Protein AF-A0AB38VN63-F1 (afdb_monomer_lite)

Foldseek 3Di:
DDDFDWDDDPPDIHTDDDCVVVDDPPFDWDWDADPVRDIDTDGPPDPPPPVVVPPDPDDDDDDPPDPPDPVNVVVVVVVVVVVVVVVVVD

Sequence (90 aa):
MELVKTIQIGDDIYLPIPDQFGIQEGQKFNLYQSNDGTLVLSPSDSKLSADYQSLSSDEQETTVVEQATLDEVANSVLSRHLDAFKELAE

Radius of gyration: 21.59 Å; chains: 1; bounding box: 52×30×50 Å

Structure (mmCIF, N/CA/C/O backbone):
data_AF-A0AB38VN63-F1
#
_entry.id   AF-A0AB38VN63-F1
#
loop_
_atom_site.group_PDB
_atom_site.id
_atom_site.type_symbol
_atom_site.label_atom_id
_atom_site.label_alt_id
_atom_site.label_comp_id
_atom_site.label_asym_id
_atom_site.label_entity_id
_atom_site.label_seq_id
_atom_site.pdbx_PDB_ins_code
_atom_site.Cartn_x
_atom_site.Cartn_y
_atom_site.Cartn_z
_atom_site.occupancy
_atom_site.B_iso_or_equiv
_atom_site.auth_seq_id
_atom_site.auth_comp_id
_atom_site.auth_asym_id
_atom_site.auth_atom_id
_atom_site.pdbx_PDB_model_num
ATOM 1 N N . MET A 1 1 ? -2.155 -15.247 2.891 1.00 76.81 1 MET A N 1
ATOM 2 C CA . MET A 1 1 ? -1.613 -14.241 1.956 1.00 76.81 1 MET A CA 1
ATOM 3 C C . MET A 1 1 ? -2.607 -14.121 0.824 1.00 76.81 1 MET A C 1
ATOM 5 O O . MET A 1 1 ? -2.970 -15.148 0.263 1.00 76.81 1 MET A O 1
ATOM 9 N N . GLU A 1 2 ? -3.098 -12.918 0.557 1.00 85.44 2 GLU A N 1
ATOM 10 C CA . GLU A 1 2 ? -4.074 -12.659 -0.501 1.00 85.44 2 GLU A CA 1
ATOM 11 C C . GLU A 1 2 ? -3.480 -11.645 -1.472 1.00 85.44 2 GLU A C 1
ATOM 13 O O . GLU A 1 2 ? -2.852 -10.676 -1.048 1.00 85.44 2 GLU A O 1
ATOM 18 N N . LEU A 1 3 ? -3.632 -11.903 -2.770 1.00 88.44 3 LEU A N 1
ATOM 19 C CA . LEU A 1 3 ? -3.183 -10.987 -3.807 1.00 88.44 3 LEU A CA 1
ATOM 20 C C . LEU A 1 3 ? -4.345 -10.075 -4.184 1.00 88.44 3 LEU A C 1
ATOM 22 O O . LEU A 1 3 ? -5.323 -10.525 -4.779 1.00 88.44 3 LEU A O 1
ATOM 26 N N . VAL A 1 4 ? -4.199 -8.791 -3.881 1.00 89.25 4 VAL A N 1
ATOM 27 C CA . VAL A 1 4 ? -5.161 -7.761 -4.268 1.00 89.25 4 VAL A CA 1
ATOM 28 C C . VAL A 1 4 ? -4.575 -6.885 -5.366 1.00 89.25 4 VAL A C 1
ATOM 30 O O . VAL A 1 4 ? -3.377 -6.604 -5.390 1.00 89.25 4 VAL A O 1
ATOM 33 N N . LYS A 1 5 ? -5.422 -6.466 -6.308 1.00 93.25 5 LYS A N 1
ATOM 34 C CA . LYS A 1 5 ? -5.036 -5.492 -7.331 1.00 93.25 5 LYS A CA 1
ATOM 35 C C . LYS A 1 5 ? -5.265 -4.091 -6.792 1.00 93.25 5 LYS A C 1
ATOM 37 O O . LYS A 1 5 ? -6.316 -3.820 -6.219 1.00 93.25 5 LYS A O 1
ATOM 42 N N . THR A 1 6 ? -4.300 -3.212 -7.010 1.00 93.12 6 THR A N 1
ATOM 43 C CA . THR A 1 6 ? -4.462 -1.793 -6.704 1.00 93.12 6 THR A CA 1
ATOM 44 C C . THR A 1 6 ? -5.386 -1.135 -7.725 1.00 93.12 6 THR A C 1
ATOM 46 O O . THR A 1 6 ? -5.535 -1.610 -8.855 1.00 93.12 6 THR A O 1
ATOM 49 N N . ILE A 1 7 ? -6.028 -0.046 -7.315 1.00 95.06 7 ILE A N 1
ATOM 50 C CA . ILE A 1 7 ? -6.906 0.751 -8.171 1.00 95.06 7 ILE A CA 1
ATOM 51 C C . ILE A 1 7 ? -6.318 2.155 -8.235 1.00 95.06 7 ILE A C 1
ATOM 53 O O . ILE A 1 7 ? -6.058 2.751 -7.197 1.00 95.06 7 ILE A O 1
ATOM 57 N N . GLN A 1 8 ? -6.113 2.687 -9.436 1.00 95.31 8 GLN A N 1
ATOM 58 C CA . GLN A 1 8 ? -5.703 4.077 -9.620 1.00 95.31 8 GLN A CA 1
ATOM 59 C C . GLN A 1 8 ? -6.929 4.926 -9.953 1.00 95.31 8 GLN A C 1
ATOM 61 O O . GLN A 1 8 ? -7.694 4.580 -10.857 1.00 95.31 8 GLN A O 1
ATOM 66 N N . ILE A 1 9 ? -7.120 6.025 -9.228 1.00 95.19 9 ILE A N 1
ATOM 67 C CA . ILE A 1 9 ? -8.200 6.983 -9.474 1.00 95.19 9 ILE A CA 1
ATOM 68 C C . ILE A 1 9 ? -7.570 8.374 -9.496 1.00 95.19 9 ILE A C 1
ATOM 70 O O . ILE A 1 9 ? -7.167 8.898 -8.464 1.00 95.19 9 ILE A O 1
ATOM 74 N N . GLY A 1 10 ? -7.462 8.960 -10.691 1.00 95.44 10 GLY A N 1
ATOM 75 C CA . GLY A 1 10 ? -6.672 10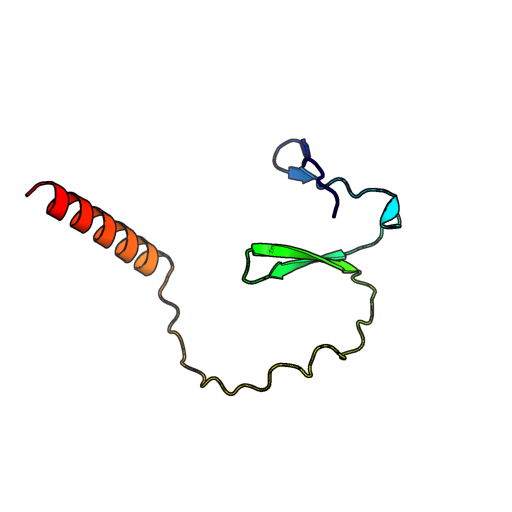.176 -10.883 1.00 95.44 10 GLY A CA 1
ATOM 76 C C . GLY A 1 10 ? -5.195 9.922 -10.573 1.00 95.44 10 GLY A C 1
ATOM 77 O O . GLY A 1 10 ? -4.611 8.966 -11.088 1.00 95.44 10 GLY A O 1
ATOM 78 N N . ASP A 1 11 ? -4.626 10.758 -9.710 1.00 96.19 11 ASP A N 1
ATOM 79 C CA . ASP A 1 11 ? -3.227 10.661 -9.277 1.00 96.19 11 ASP A CA 1
ATOM 80 C C . ASP A 1 11 ? -3.047 9.781 -8.024 1.00 96.19 11 ASP A C 1
ATOM 82 O O . ASP A 1 11 ? -1.918 9.508 -7.617 1.00 96.19 11 ASP A O 1
ATOM 86 N N . ASP A 1 12 ? -4.147 9.289 -7.442 1.00 94.94 12 ASP A N 1
ATOM 87 C CA . ASP A 1 12 ? -4.144 8.507 -6.207 1.00 94.94 12 ASP A CA 1
ATOM 88 C C . ASP A 1 12 ? -4.227 6.994 -6.468 1.00 94.94 12 ASP A C 1
ATOM 90 O O . ASP A 1 12 ? -4.885 6.521 -7.404 1.00 94.94 12 ASP A O 1
ATOM 94 N N . ILE A 1 13 ? -3.585 6.213 -5.591 1.00 93.94 13 ILE A N 1
ATOM 95 C CA . ILE A 1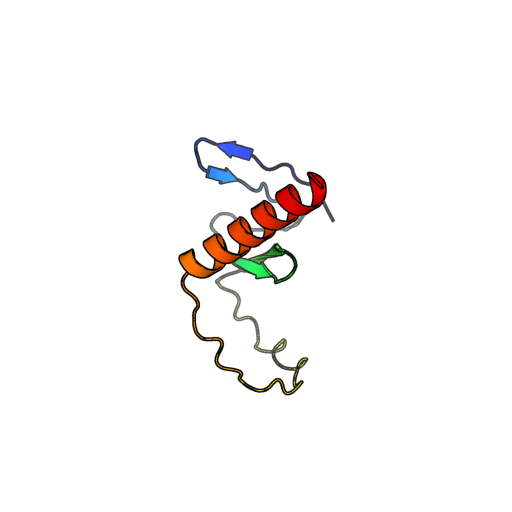 13 ? -3.615 4.745 -5.598 1.00 93.94 13 ILE A CA 1
ATOM 96 C C . ILE A 1 13 ? -4.364 4.244 -4.364 1.00 93.94 13 ILE A C 1
ATOM 98 O O . ILE A 1 13 ? -4.019 4.559 -3.228 1.00 93.94 13 ILE A O 1
ATOM 102 N N . TYR A 1 14 ? -5.350 3.388 -4.601 1.00 91.88 14 TYR A N 1
ATOM 103 C CA . TYR A 1 14 ? -6.183 2.758 -3.590 1.00 91.88 14 TYR A CA 1
ATOM 104 C C . TYR A 1 14 ? -5.827 1.277 -3.464 1.00 91.88 14 TYR A C 1
ATOM 106 O O . TYR A 1 14 ? -5.725 0.543 -4.453 1.00 91.88 14 TYR A O 1
ATOM 114 N N . LEU A 1 15 ? -5.658 0.839 -2.218 1.00 90.94 15 LEU A N 1
ATOM 115 C CA . LEU A 1 15 ? -5.402 -0.545 -1.837 1.00 90.94 15 LEU A CA 1
ATOM 116 C C . LEU A 1 15 ? -6.707 -1.134 -1.288 1.00 90.94 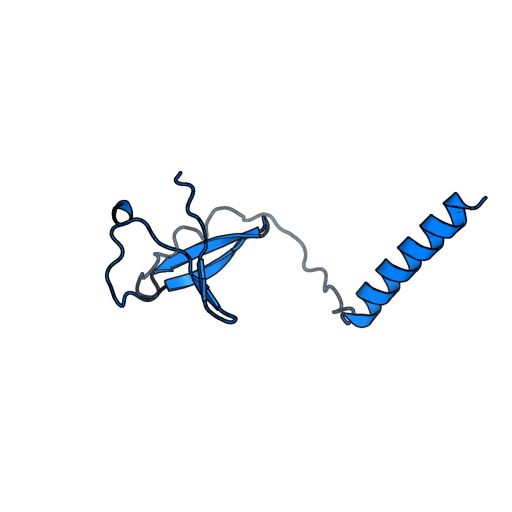15 LEU A C 1
ATOM 118 O O . LEU A 1 15 ? -7.058 -0.831 -0.146 1.00 90.94 15 LEU A O 1
ATOM 122 N N . PRO A 1 16 ? -7.460 -1.931 -2.068 1.00 88.88 16 PRO A N 1
ATOM 123 C CA . PRO A 1 16 ? -8.659 -2.565 -1.542 1.00 88.88 16 PRO A CA 1
ATOM 124 C C . PRO A 1 16 ? -8.263 -3.551 -0.443 1.00 88.88 16 PRO A C 1
ATOM 126 O O . PRO A 1 16 ? -7.416 -4.420 -0.661 1.00 88.88 16 PRO A O 1
ATOM 129 N N . ILE A 1 17 ? -8.874 -3.405 0.733 1.00 87.88 17 ILE A N 1
ATOM 130 C CA . ILE A 1 17 ? -8.651 -4.307 1.859 1.00 87.88 17 ILE A CA 1
ATOM 131 C C . ILE A 1 17 ? -9.801 -5.316 1.924 1.00 87.88 17 ILE A C 1
ATOM 133 O O . ILE A 1 17 ? -10.949 -4.904 2.069 1.00 87.88 17 ILE A O 1
ATOM 137 N N . PRO A 1 18 ? -9.516 -6.623 1.820 1.00 88.50 18 PRO A N 1
ATOM 138 C CA . PRO A 1 18 ? -10.522 -7.670 1.951 1.00 88.50 18 PRO A CA 1
ATOM 139 C C . PRO A 1 18 ? -11.231 -7.660 3.314 1.00 88.50 18 PRO A C 1
ATOM 141 O O . PRO A 1 18 ? -10.588 -7.539 4.360 1.00 88.50 18 PRO A O 1
ATOM 144 N N . ASP A 1 19 ? -12.545 -7.890 3.317 1.00 86.44 19 ASP A N 1
ATOM 145 C CA . ASP A 1 19 ? -13.384 -7.858 4.529 1.00 86.44 19 ASP A CA 1
ATOM 146 C C . ASP A 1 19 ? -12.927 -8.840 5.619 1.00 86.44 19 ASP A C 1
ATOM 148 O O . ASP A 1 19 ? -13.140 -8.607 6.809 1.00 86.44 19 ASP A O 1
ATOM 152 N N . GLN A 1 20 ? -12.246 -9.927 5.239 1.00 86.88 20 GLN A N 1
ATOM 153 C CA . GLN A 1 20 ? -11.697 -10.914 6.177 1.00 86.88 20 GLN A CA 1
ATOM 154 C C . GLN A 1 20 ? -10.690 -10.316 7.176 1.00 86.88 20 GLN A C 1
ATOM 156 O O . GLN A 1 20 ? -10.444 -10.916 8.220 1.00 86.88 20 GLN A O 1
ATOM 161 N N . PHE A 1 21 ? -10.097 -9.155 6.868 1.00 84.25 21 PHE A N 1
ATOM 162 C CA . PHE A 1 21 ? -9.197 -8.447 7.780 1.00 84.25 21 PHE A CA 1
ATOM 163 C C . PHE A 1 21 ? -9.947 -7.658 8.865 1.00 84.25 21 PHE A C 1
ATOM 165 O O . PHE A 1 21 ? -9.313 -7.175 9.800 1.00 84.25 21 PHE A O 1
ATOM 172 N N . GLY A 1 22 ? -11.279 -7.544 8.779 1.00 83.31 22 GLY A N 1
ATOM 173 C CA . GLY A 1 22 ? -12.125 -6.992 9.840 1.00 83.31 22 GLY A CA 1
ATOM 174 C C . GLY A 1 22 ? -11.867 -5.519 10.167 1.00 83.31 22 GLY A C 1
ATOM 175 O O . GLY A 1 22 ? -12.121 -5.095 11.294 1.00 83.31 22 GLY A O 1
ATOM 176 N N . ILE A 1 23 ? -11.337 -4.748 9.213 1.00 86.25 23 ILE A N 1
ATOM 177 C CA . ILE A 1 23 ? -11.074 -3.316 9.387 1.00 86.25 23 ILE A CA 1
ATOM 178 C C . ILE A 1 23 ? -12.397 -2.552 9.369 1.00 86.25 23 ILE A C 1
ATOM 180 O O . ILE A 1 23 ? -13.227 -2.753 8.484 1.00 86.25 23 ILE A O 1
ATOM 184 N N . GLN A 1 24 ? -12.591 -1.668 10.347 1.00 84.12 24 GLN A N 1
ATOM 185 C CA . GLN A 1 24 ? -13.808 -0.866 10.444 1.00 84.12 24 GLN A CA 1
ATOM 186 C C . GLN A 1 24 ? -13.709 0.406 9.599 1.00 84.12 24 GLN A C 1
ATOM 188 O O . GLN A 1 24 ? -12.645 1.018 9.478 1.00 84.12 24 GLN A O 1
ATOM 193 N N . GLU A 1 25 ? -14.840 0.833 9.041 1.00 83.62 25 GLU A N 1
ATOM 194 C CA . GLU A 1 25 ? -14.926 2.092 8.305 1.00 83.62 25 GLU A CA 1
ATOM 195 C C . GLU A 1 25 ? -14.557 3.277 9.214 1.00 83.62 25 GLU A C 1
ATOM 197 O O . GLU A 1 25 ? -15.004 3.377 10.357 1.00 83.62 25 GLU A O 1
ATOM 202 N N . GLY A 1 26 ? -13.703 4.173 8.715 1.00 84.25 26 GLY A N 1
ATOM 203 C CA . GLY A 1 26 ? -13.223 5.338 9.465 1.00 84.25 26 GLY A CA 1
ATOM 204 C C . GLY A 1 26 ? -12.075 5.062 10.446 1.00 84.25 26 GLY A C 1
ATOM 205 O O . GLY A 1 26 ? -11.576 6.007 11.063 1.00 84.25 26 GLY A O 1
ATOM 206 N N . GLN A 1 27 ? -11.615 3.813 10.573 1.00 85.31 27 GLN A N 1
ATOM 207 C CA . GLN A 1 27 ? -10.435 3.473 11.368 1.00 85.31 27 GLN A CA 1
ATOM 208 C C . GLN A 1 27 ?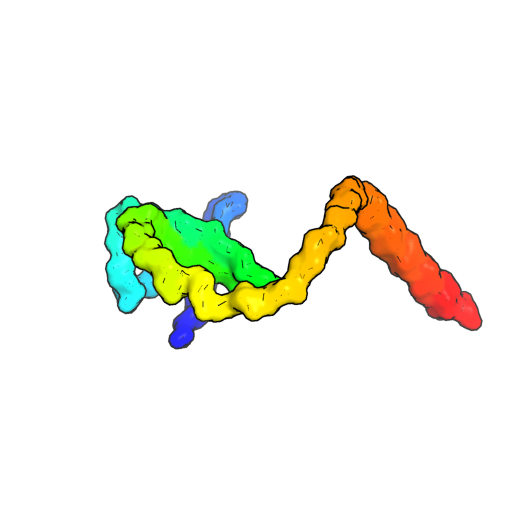 -9.163 4.063 10.737 1.00 85.31 27 GLN A C 1
ATOM 210 O O . GLN A 1 27 ? -8.923 3.927 9.537 1.00 85.31 27 GLN A O 1
ATOM 215 N N . LYS A 1 28 ? -8.332 4.722 11.553 1.00 89.56 28 LYS A N 1
ATOM 216 C CA . LYS A 1 28 ? -7.077 5.336 11.100 1.00 89.56 28 LYS A CA 1
ATOM 217 C C . LYS A 1 28 ? -5.904 4.377 11.262 1.00 89.56 28 LYS A C 1
ATOM 219 O O . LYS A 1 28 ? -5.816 3.650 12.253 1.00 89.56 28 LYS A O 1
ATOM 224 N N . PHE A 1 29 ? -4.995 4.417 10.293 1.00 90.06 29 PHE A N 1
ATOM 225 C CA . PHE A 1 29 ? -3.786 3.606 10.275 1.00 90.06 29 PHE A CA 1
ATOM 226 C C . PHE A 1 29 ? -2.563 4.470 9.996 1.00 90.06 29 PHE A C 1
ATOM 228 O O . PHE A 1 29 ? -2.615 5.422 9.218 1.00 90.06 29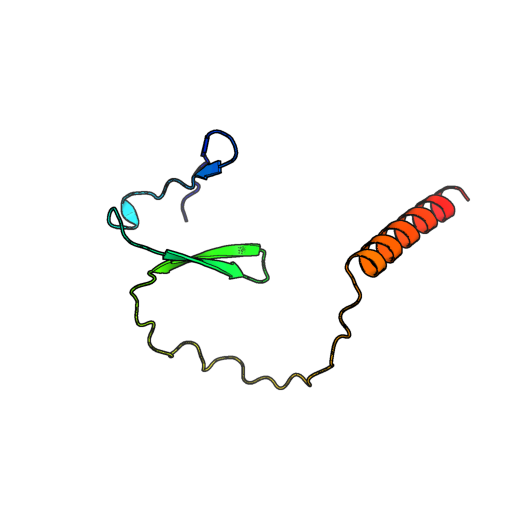 PHE A O 1
ATOM 235 N N . ASN A 1 30 ? -1.453 4.086 10.608 1.00 90.81 30 ASN A N 1
ATOM 236 C CA . ASN A 1 30 ? -0.129 4.555 10.252 1.00 90.81 30 ASN A CA 1
ATOM 237 C C . ASN A 1 30 ? 0.429 3.645 9.153 1.00 90.81 30 ASN A C 1
ATOM 239 O O . ASN A 1 30 ? 0.232 2.428 9.195 1.00 90.81 30 ASN A O 1
ATOM 243 N N . LEU A 1 31 ? 1.135 4.235 8.191 1.00 91.62 31 LEU A N 1
ATOM 244 C CA . LEU A 1 31 ? 1.793 3.524 7.101 1.00 91.62 31 LEU A CA 1
ATOM 245 C C . LEU A 1 31 ? 3.308 3.638 7.269 1.00 91.62 31 LEU A C 1
ATOM 247 O O . LEU A 1 31 ? 3.847 4.742 7.315 1.00 91.62 31 LEU A O 1
ATOM 251 N N . TYR A 1 32 ? 3.979 2.493 7.330 1.00 92.69 32 TYR A N 1
ATOM 252 C CA . TYR A 1 32 ? 5.432 2.392 7.401 1.00 92.69 32 TYR A CA 1
ATOM 253 C C . TYR A 1 32 ? 5.965 1.624 6.201 1.00 92.69 32 TYR A C 1
ATOM 255 O O . TYR A 1 32 ? 5.292 0.743 5.669 1.00 92.69 32 TYR A O 1
ATOM 263 N N . GLN A 1 33 ? 7.196 1.933 5.812 1.00 94.88 33 GLN A N 1
ATOM 264 C CA . GLN A 1 33 ? 7.953 1.150 4.850 1.00 94.88 33 GLN A CA 1
ATOM 265 C C . GLN A 1 33 ? 9.096 0.455 5.586 1.00 94.88 33 GLN A C 1
ATOM 267 O O . GLN A 1 33 ? 9.912 1.107 6.234 1.00 94.88 33 GLN A O 1
ATOM 272 N N . SER A 1 34 ? 9.129 -0.868 5.501 1.00 92.69 34 SER A N 1
ATOM 273 C CA . SER A 1 34 ? 10.230 -1.690 5.993 1.00 92.69 34 SER A CA 1
ATOM 274 C C . SER A 1 34 ? 11.430 -1.622 5.039 1.00 92.69 34 SER A C 1
ATOM 276 O O . SER A 1 34 ? 11.291 -1.272 3.866 1.00 92.69 34 SER A O 1
ATOM 278 N N . ASN A 1 35 ? 12.621 -1.990 5.522 1.00 91.94 35 ASN A N 1
ATOM 279 C CA . ASN A 1 35 ? 13.868 -1.937 4.739 1.00 91.94 35 ASN A CA 1
ATOM 280 C C . ASN A 1 35 ? 13.855 -2.827 3.482 1.00 91.94 35 ASN A C 1
ATOM 282 O O . ASN A 1 35 ? 14.596 -2.578 2.537 1.00 91.94 35 ASN A O 1
ATOM 286 N N . ASP A 1 36 ? 13.022 -3.864 3.471 1.00 93.38 36 ASP A N 1
ATOM 287 C CA . ASP A 1 36 ? 12.789 -4.762 2.337 1.00 93.38 36 ASP A CA 1
ATOM 288 C C . ASP A 1 36 ? 11.789 -4.190 1.308 1.00 93.38 36 ASP A C 1
ATOM 290 O O . ASP A 1 36 ? 11.475 -4.846 0.317 1.00 93.38 36 ASP A O 1
ATOM 294 N N . GLY A 1 37 ? 11.281 -2.973 1.532 1.00 91.12 37 GLY A N 1
ATOM 295 C CA . GLY A 1 37 ? 10.281 -2.315 0.692 1.00 91.12 37 GLY A CA 1
ATOM 296 C C . GLY A 1 37 ? 8.837 -2.700 1.021 1.00 91.12 37 GLY A C 1
ATOM 297 O O . GLY A 1 37 ? 7.917 -2.168 0.395 1.00 91.12 37 GLY A O 1
ATOM 298 N N . THR A 1 38 ? 8.613 -3.577 2.005 1.00 91.56 38 THR A N 1
ATOM 299 C CA . THR A 1 38 ? 7.269 -3.983 2.427 1.00 91.56 38 THR A CA 1
ATOM 300 C C . THR A 1 38 ? 6.549 -2.824 3.118 1.00 91.56 38 THR A C 1
ATOM 302 O O . THR A 1 38 ? 7.083 -2.198 4.032 1.00 91.56 38 THR A O 1
ATOM 305 N N . LEU A 1 39 ? 5.310 -2.552 2.706 1.00 91.69 39 LEU A N 1
ATOM 306 C CA . LEU A 1 39 ? 4.445 -1.570 3.357 1.00 91.69 39 LEU A CA 1
ATOM 307 C C . LEU A 1 39 ? 3.663 -2.215 4.507 1.00 91.69 39 LEU A C 1
ATOM 309 O O . LEU A 1 39 ? 2.991 -3.229 4.317 1.00 91.69 39 LEU A O 1
ATOM 313 N N . VAL A 1 40 ? 3.729 -1.609 5.691 1.00 91.19 40 VAL A N 1
ATOM 314 C CA . VAL A 1 40 ? 3.075 -2.086 6.915 1.00 91.19 40 VAL A CA 1
ATOM 315 C C . VAL A 1 40 ? 2.051 -1.060 7.385 1.00 91.19 40 VAL A C 1
ATOM 317 O O . VAL A 1 40 ? 2.378 0.105 7.603 1.00 91.19 40 VAL A O 1
ATOM 320 N N . LEU A 1 41 ? 0.813 -1.515 7.571 1.00 90.25 41 LEU A N 1
ATOM 321 C CA . LEU A 1 41 ? -0.293 -0.728 8.111 1.00 90.25 41 LEU A CA 1
ATOM 322 C C . LEU A 1 41 ? -0.510 -1.109 9.579 1.00 90.25 41 LEU A C 1
ATOM 324 O O . LEU A 1 41 ? -0.764 -2.278 9.870 1.00 90.25 41 LEU A O 1
ATOM 328 N N . SER A 1 42 ? -0.443 -0.146 10.500 1.00 88.75 42 SER A N 1
ATOM 329 C CA . SER A 1 42 ? -0.757 -0.380 11.918 1.00 88.75 42 SER A CA 1
ATOM 330 C C . SER A 1 42 ? -1.866 0.554 12.411 1.00 88.75 42 SER A C 1
ATOM 332 O O . SER A 1 42 ? -1.875 1.726 12.035 1.00 88.75 42 SER A O 1
ATOM 334 N N . PRO A 1 43 ? -2.832 0.080 13.220 1.00 89.44 43 PRO A N 1
ATOM 335 C CA . PRO A 1 43 ? -3.903 0.940 13.713 1.00 89.44 43 PRO A CA 1
ATOM 336 C C . PRO A 1 43 ? -3.346 2.086 14.564 1.00 89.44 43 PRO A C 1
ATOM 338 O O . PRO A 1 43 ? -2.604 1.846 15.518 1.00 89.44 43 PRO A O 1
ATOM 341 N N . SER A 1 44 ? -3.742 3.323 14.266 1.00 83.75 44 SER A N 1
ATOM 342 C CA . SER A 1 44 ? -3.228 4.513 14.960 1.00 83.75 44 SER A CA 1
ATOM 343 C C . SER A 1 44 ? -3.656 4.576 16.432 1.00 83.75 44 SER A C 1
ATOM 345 O O . SER A 1 44 ? -2.926 5.116 17.258 1.00 83.75 44 SER A O 1
ATOM 347 N N . ASP A 1 45 ? -4.809 3.992 16.770 1.00 75.50 45 ASP A N 1
ATOM 348 C CA . ASP A 1 45 ? -5.356 3.964 18.136 1.00 75.50 45 ASP A CA 1
ATOM 349 C C . ASP A 1 45 ? -4.822 2.800 18.983 1.00 75.50 45 ASP A C 1
ATOM 351 O O . ASP A 1 45 ? -5.128 2.681 20.174 1.00 75.50 45 ASP A O 1
ATOM 355 N N . SER A 1 46 ? -4.013 1.916 18.394 1.00 57.66 46 SER A N 1
ATOM 356 C CA . SER A 1 46 ? -3.370 0.859 19.160 1.00 57.66 46 SER A CA 1
ATOM 357 C C . SER A 1 46 ? -2.253 1.466 19.999 1.00 57.66 46 SER A C 1
ATOM 359 O O . SER A 1 46 ? -1.184 1.801 19.492 1.00 57.66 46 SER A O 1
ATOM 361 N N . LYS A 1 47 ? -2.467 1.529 21.320 1.00 49.34 47 LYS A N 1
ATOM 362 C CA . LYS A 1 47 ? -1.370 1.370 22.283 1.00 49.34 47 LYS A CA 1
ATOM 363 C C . LYS A 1 47 ? -0.719 0.012 22.006 1.00 49.34 47 LYS A C 1
ATOM 365 O O . LYS A 1 47 ? -1.034 -0.978 22.659 1.00 49.34 47 LYS A O 1
ATOM 370 N N . LEU A 1 48 ? 0.147 -0.041 20.999 1.00 48.06 48 LEU A N 1
ATOM 371 C CA . LEU A 1 48 ? 1.110 -1.110 20.817 1.00 48.06 48 LEU A CA 1
ATOM 372 C C . LEU A 1 48 ? 1.954 -1.107 22.092 1.00 48.06 48 LEU A C 1
ATOM 374 O O . LEU A 1 48 ? 2.773 -0.212 22.294 1.00 48.06 48 LEU A O 1
ATOM 378 N N . SER A 1 49 ? 1.665 -2.042 23.005 1.00 43.31 49 SER A N 1
ATOM 379 C CA . SER A 1 49 ? 2.559 -2.367 24.118 1.00 43.31 49 SER A CA 1
ATOM 380 C C . SER A 1 49 ? 3.963 -2.493 23.544 1.00 43.31 49 SER A C 1
ATOM 382 O O . SER A 1 49 ? 4.156 -3.123 22.502 1.00 43.31 49 SER A O 1
ATOM 384 N N . ALA A 1 50 ? 4.908 -1.832 24.197 1.00 46.28 50 ALA A N 1
ATOM 385 C CA . ALA A 1 50 ? 6.309 -1.695 23.834 1.00 46.28 50 ALA A CA 1
ATOM 386 C C . ALA A 1 50 ? 7.088 -3.028 23.940 1.00 46.28 50 ALA A C 1
ATOM 388 O O . ALA A 1 50 ? 8.203 -3.060 24.445 1.00 46.28 50 ALA A O 1
ATOM 389 N N . ASP A 1 51 ? 6.508 -4.132 23.469 1.00 40.84 51 ASP A N 1
ATOM 390 C CA . ASP A 1 51 ? 7.044 -5.495 23.565 1.00 40.84 51 ASP A CA 1
ATOM 391 C C . ASP A 1 51 ? 7.679 -5.990 22.255 1.00 40.84 51 ASP A C 1
ATOM 393 O O . ASP A 1 51 ? 7.935 -7.178 22.085 1.00 40.84 51 ASP A O 1
ATOM 397 N N . TYR A 1 52 ? 7.998 -5.081 21.332 1.00 43.69 52 TYR A N 1
ATOM 398 C CA . TYR A 1 52 ? 8.900 -5.373 20.208 1.00 43.69 52 TYR A CA 1
ATOM 399 C C . TYR A 1 52 ? 10.249 -4.646 20.331 1.00 43.69 52 TYR A C 1
ATOM 401 O O . TYR A 1 52 ? 11.040 -4.651 19.394 1.00 43.69 52 TYR A O 1
ATOM 409 N N . GLN A 1 53 ? 10.550 -4.055 21.494 1.00 42.28 53 GLN A N 1
ATOM 410 C CA . GLN A 1 53 ? 11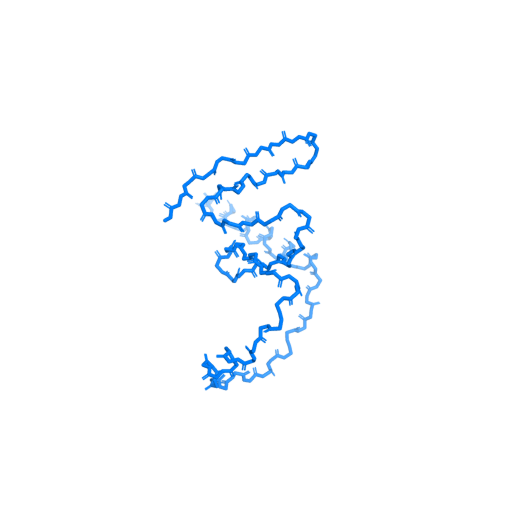.813 -3.349 21.741 1.00 42.28 53 GLN A CA 1
ATOM 411 C C . GLN A 1 53 ? 12.951 -4.260 22.255 1.00 42.28 53 GLN A C 1
ATOM 413 O O . GLN A 1 53 ? 13.999 -3.752 22.645 1.00 42.28 53 GLN A O 1
ATOM 418 N N . SER A 1 54 ? 12.777 -5.589 22.295 1.00 43.12 54 SER A N 1
ATOM 419 C CA . SER A 1 54 ? 13.734 -6.503 22.953 1.00 43.12 54 SER A CA 1
ATOM 420 C C . SER A 1 54 ? 14.377 -7.563 22.059 1.00 43.12 54 SER A C 1
ATOM 422 O O . SER A 1 54 ? 14.841 -8.570 22.580 1.00 43.12 54 SER A O 1
ATOM 424 N N . LEU A 1 55 ? 14.476 -7.353 20.743 1.00 43.38 55 LEU A N 1
ATOM 425 C CA . LEU A 1 55 ? 15.282 -8.225 19.875 1.00 43.38 55 LEU A CA 1
ATOM 426 C C . LEU A 1 55 ? 16.057 -7.430 18.814 1.00 43.38 55 LEU A C 1
ATOM 428 O O . LEU A 1 55 ? 15.819 -7.598 17.627 1.00 43.38 55 LEU A O 1
ATOM 432 N N . SER A 1 56 ? 16.956 -6.543 19.248 1.00 43.28 56 SER A N 1
ATOM 433 C CA . SER A 1 56 ? 18.239 -6.288 18.564 1.00 43.28 56 SER A CA 1
ATOM 434 C C . SER A 1 56 ? 19.078 -5.324 19.407 1.00 43.28 56 SER A C 1
ATOM 436 O O . SER A 1 56 ? 19.234 -4.147 19.097 1.00 43.28 56 SER A O 1
ATOM 438 N N . SER A 1 57 ? 19.602 -5.823 20.526 1.00 43.97 57 SER A N 1
ATOM 439 C CA . SER A 1 57 ? 20.850 -5.281 21.061 1.00 43.97 57 SER A CA 1
ATOM 440 C C . SER A 1 57 ? 21.978 -5.944 20.285 1.00 43.97 57 SER A C 1
ATOM 442 O O . SER A 1 57 ? 22.522 -6.940 20.737 1.00 43.97 57 SER A O 1
ATOM 444 N N . ASP A 1 58 ? 22.279 -5.408 19.108 1.00 41.09 58 ASP A N 1
ATOM 445 C CA . ASP A 1 58 ? 23.590 -5.587 18.502 1.00 41.09 58 ASP A CA 1
ATOM 446 C C . ASP A 1 58 ? 24.166 -4.197 18.269 1.00 41.09 58 ASP A C 1
ATOM 448 O O . ASP A 1 58 ? 23.594 -3.341 17.593 1.00 41.09 58 ASP A O 1
ATOM 452 N N . GLU A 1 59 ? 25.273 -3.972 18.957 1.00 50.50 59 GLU A N 1
ATOM 453 C CA . GLU A 1 59 ? 26.081 -2.772 18.956 1.00 50.50 59 GLU A CA 1
ATOM 454 C C . GLU A 1 59 ? 26.527 -2.462 17.520 1.00 50.50 59 GLU A C 1
ATOM 456 O O . GLU A 1 59 ? 27.382 -3.152 16.970 1.00 50.50 59 GLU A O 1
ATOM 461 N N . GLN A 1 60 ? 25.972 -1.420 16.898 1.00 39.59 60 GLN A N 1
ATOM 462 C CA . GLN A 1 60 ? 26.595 -0.797 15.732 1.00 39.59 60 GLN A CA 1
ATOM 463 C C . GLN A 1 60 ? 26.804 0.688 15.991 1.00 39.59 60 GLN A C 1
ATOM 465 O O . GLN A 1 60 ? 25.908 1.523 15.895 1.00 39.59 60 GLN A O 1
ATOM 470 N N . GLU A 1 61 ? 28.038 0.942 16.414 1.00 36.25 61 GLU A N 1
ATOM 471 C CA . GLU A 1 61 ? 28.849 2.131 16.205 1.00 36.25 61 GLU A CA 1
ATOM 472 C C . GLU A 1 61 ? 28.204 3.181 15.286 1.00 36.25 61 GLU A C 1
ATOM 474 O O . GLU A 1 61 ? 28.089 3.022 14.070 1.00 36.25 61 GLU A O 1
ATOM 479 N N . THR A 1 62 ? 27.800 4.293 15.896 1.00 38.94 62 THR A N 1
ATOM 480 C CA . THR A 1 62 ? 27.447 5.544 15.226 1.00 38.94 62 THR A CA 1
ATOM 481 C C . THR A 1 62 ? 28.608 6.020 14.358 1.00 38.94 62 THR A C 1
ATOM 483 O O . THR A 1 62 ? 29.486 6.748 14.819 1.00 38.94 62 THR A O 1
ATOM 486 N N . THR A 1 63 ? 28.586 5.655 13.081 1.00 39.22 63 THR A N 1
ATOM 487 C CA . THR A 1 63 ? 29.287 6.404 12.045 1.00 39.22 63 THR A CA 1
ATOM 488 C C . THR A 1 63 ? 28.337 7.487 11.556 1.00 39.22 63 THR A C 1
ATOM 490 O O . THR A 1 63 ? 27.266 7.229 11.011 1.00 39.22 63 THR A O 1
ATOM 493 N N . VAL A 1 64 ? 28.705 8.732 11.851 1.00 45.25 64 VAL A N 1
ATOM 494 C CA . VAL A 1 64 ? 28.081 9.930 11.297 1.00 45.25 64 VAL A CA 1
ATOM 495 C C . VAL A 1 64 ? 28.250 9.850 9.781 1.00 45.25 64 VAL A C 1
ATOM 497 O O . VAL A 1 64 ? 29.305 10.187 9.251 1.00 45.25 64 VAL A O 1
ATOM 500 N N . VAL A 1 65 ? 27.235 9.339 9.085 1.00 43.28 65 VAL A N 1
ATOM 501 C CA . VAL A 1 65 ? 27.155 9.437 7.629 1.00 43.28 65 VAL A CA 1
ATOM 502 C C . VAL A 1 65 ? 26.792 10.883 7.330 1.00 43.28 65 VAL A C 1
ATOM 504 O O . VAL A 1 65 ? 25.643 11.305 7.468 1.00 43.28 65 VAL A O 1
ATOM 507 N N . GLU A 1 66 ? 27.827 11.655 7.011 1.00 48.94 66 GLU A N 1
ATOM 508 C CA . GLU A 1 66 ? 27.737 12.972 6.399 1.00 48.94 66 GLU A CA 1
ATOM 509 C C . GLU A 1 66 ? 26.689 12.906 5.281 1.00 48.94 66 GLU A C 1
ATOM 511 O O . GLU A 1 66 ? 26.765 12.054 4.393 1.00 48.94 66 GLU A O 1
ATOM 516 N N . GLN A 1 67 ? 25.644 13.729 5.397 1.00 46.91 67 GLN A N 1
ATOM 517 C CA . GLN A 1 67 ? 24.550 13.786 4.433 1.00 46.91 67 GLN A CA 1
ATOM 518 C C . GLN A 1 67 ? 25.100 14.310 3.103 1.00 46.91 67 GLN A C 1
ATOM 520 O O . GLN A 1 67 ? 25.027 15.505 2.823 1.00 46.91 67 GLN A O 1
ATOM 525 N N . ALA A 1 68 ? 25.656 13.415 2.287 1.00 58.84 68 ALA A N 1
ATOM 526 C CA . ALA A 1 68 ? 25.950 13.700 0.896 1.00 58.84 68 ALA A CA 1
ATOM 527 C C . ALA A 1 68 ? 24.629 14.112 0.246 1.00 58.84 68 ALA A C 1
ATOM 529 O O . ALA A 1 68 ? 23.646 13.363 0.244 1.00 58.84 68 ALA A O 1
ATOM 530 N N . THR A 1 69 ? 24.582 15.356 -0.220 1.00 60.62 69 THR A N 1
ATOM 531 C CA . THR A 1 69 ? 23.395 15.903 -0.869 1.00 60.62 69 THR A CA 1
ATOM 532 C C . THR A 1 69 ? 23.005 14.997 -2.042 1.00 60.62 69 THR A C 1
ATOM 534 O O . THR A 1 69 ? 23.870 14.420 -2.701 1.00 60.62 69 THR A O 1
ATOM 537 N N . LEU A 1 70 ? 21.701 14.834 -2.292 1.00 60.47 70 LEU A N 1
ATOM 538 C CA . LEU A 1 70 ? 21.159 13.971 -3.360 1.00 60.47 70 LEU A CA 1
ATOM 539 C C . LEU A 1 70 ? 21.856 14.180 -4.722 1.00 60.47 70 LEU A C 1
ATOM 541 O O . LEU A 1 70 ? 21.975 13.237 -5.504 1.00 60.47 70 LEU A O 1
ATOM 545 N N . ASP A 1 71 ? 22.366 15.388 -4.963 1.00 60.28 71 ASP A N 1
ATOM 546 C CA . ASP A 1 71 ? 23.151 15.779 -6.134 1.00 60.28 71 ASP A CA 1
ATOM 547 C C . ASP A 1 71 ? 24.502 15.048 -6.256 1.00 60.28 71 ASP A C 1
ATOM 549 O O . ASP A 1 71 ? 24.876 14.608 -7.344 1.00 60.28 71 ASP A O 1
ATOM 553 N N . GLU A 1 72 ? 25.236 14.855 -5.157 1.00 69.12 72 GLU A N 1
ATOM 554 C CA . GLU A 1 72 ? 26.510 14.119 -5.169 1.00 69.12 72 GLU A CA 1
ATOM 555 C C . GLU A 1 72 ? 26.301 12.633 -5.456 1.00 69.12 72 GLU A C 1
ATOM 557 O O . GLU A 1 72 ? 27.042 12.030 -6.237 1.00 69.12 72 GLU A O 1
ATOM 562 N N . VAL A 1 73 ? 25.251 12.045 -4.875 1.00 70.44 73 VAL A N 1
ATOM 563 C CA . VAL A 1 73 ? 24.904 10.640 -5.114 1.00 70.44 73 VAL A CA 1
ATOM 564 C C . VAL A 1 73 ? 24.476 10.443 -6.569 1.00 70.44 73 VAL A C 1
ATOM 566 O O . VAL A 1 73 ? 24.952 9.516 -7.227 1.00 70.44 73 VAL A O 1
ATOM 569 N N . ALA A 1 74 ? 23.644 11.339 -7.109 1.00 70.94 74 ALA A N 1
ATOM 570 C CA . ALA A 1 74 ? 23.211 11.283 -8.503 1.00 70.94 74 ALA A CA 1
ATOM 571 C C . ALA A 1 74 ? 24.392 11.414 -9.480 1.00 70.94 74 ALA A C 1
ATOM 573 O O . ALA A 1 74 ? 24.513 10.613 -10.411 1.00 70.94 74 ALA A O 1
ATOM 574 N N . ASN A 1 75 ? 25.305 12.359 -9.237 1.00 73.94 75 ASN A N 1
ATOM 575 C CA . ASN A 1 75 ? 26.489 12.551 -10.077 1.00 73.94 75 ASN A CA 1
ATOM 576 C C . ASN A 1 75 ? 27.468 11.372 -9.993 1.00 73.94 75 ASN A C 1
ATOM 578 O O . ASN A 1 75 ? 28.037 10.977 -11.013 1.00 73.94 75 ASN A O 1
ATOM 582 N N . SER A 1 76 ? 27.625 10.755 -8.819 1.00 74.88 76 SER A N 1
ATOM 583 C CA . SER A 1 76 ? 28.446 9.549 -8.641 1.00 74.88 76 SER A CA 1
ATOM 584 C C . SER A 1 76 ? 27.889 8.352 -9.424 1.00 74.88 76 SER A C 1
ATOM 586 O O . SER A 1 76 ? 28.629 7.649 -10.119 1.00 74.88 76 SER A O 1
ATOM 588 N N . VAL A 1 77 ? 26.565 8.156 -9.400 1.00 77.00 77 VAL A N 1
ATOM 589 C CA . VAL A 1 77 ? 25.900 7.081 -10.154 1.00 77.00 77 VAL A CA 1
ATOM 590 C C . VAL A 1 77 ? 25.988 7.319 -11.662 1.00 77.00 77 VAL A C 1
ATOM 592 O O . VAL A 1 77 ? 26.320 6.386 -12.396 1.00 77.00 77 VAL A O 1
ATOM 595 N N . LEU A 1 78 ? 25.733 8.544 -12.134 1.00 73.38 78 LEU A N 1
ATOM 596 C CA . LEU A 1 78 ? 25.836 8.890 -13.557 1.00 73.38 78 LEU A CA 1
ATOM 597 C C . LEU A 1 78 ? 27.268 8.729 -14.081 1.00 73.38 78 LEU A C 1
ATOM 599 O O . LEU A 1 78 ? 27.459 8.169 -15.160 1.00 73.38 78 LEU A O 1
ATOM 603 N N . SER A 1 79 ? 28.269 9.141 -13.298 1.00 74.31 79 SER A N 1
ATOM 604 C CA . SER A 1 79 ? 29.684 8.994 -13.664 1.00 74.31 79 SER A CA 1
ATOM 605 C C . SER A 1 79 ? 30.076 7.523 -13.793 1.00 74.31 79 SER A C 1
ATOM 607 O O . SER A 1 79 ? 30.644 7.124 -14.806 1.00 74.31 79 SER A O 1
ATOM 609 N N . ARG A 1 80 ? 29.671 6.681 -12.831 1.00 75.50 80 ARG A N 1
ATOM 610 C CA . ARG A 1 80 ? 29.927 5.233 -12.878 1.00 75.50 80 ARG A CA 1
ATOM 611 C C . ARG A 1 80 ? 29.299 4.566 -14.106 1.00 75.50 80 ARG A C 1
ATOM 613 O O . ARG A 1 80 ? 29.904 3.666 -14.681 1.00 75.50 80 ARG A O 1
ATOM 620 N N . HIS A 1 81 ? 28.100 4.986 -14.510 1.00 76.19 81 HIS A N 1
ATOM 621 C CA . HIS A 1 81 ? 27.461 4.442 -15.711 1.00 76.19 81 HIS A CA 1
ATOM 622 C C . HIS A 1 81 ? 28.176 4.891 -16.987 1.00 76.19 81 HIS A C 1
ATOM 624 O O . HIS A 1 81 ? 28.379 4.073 -17.879 1.00 76.19 81 HIS A O 1
ATOM 630 N N . LEU A 1 82 ? 28.595 6.156 -17.073 1.00 72.50 82 LEU A N 1
ATOM 631 C CA . LEU A 1 82 ? 29.358 6.651 -18.221 1.00 72.50 82 LEU A CA 1
ATOM 632 C C . LEU A 1 82 ? 30.709 5.941 -18.375 1.00 72.50 82 LEU A C 1
ATOM 634 O O . LEU A 1 82 ? 31.069 5.586 -19.496 1.00 72.50 82 LEU A O 1
ATOM 638 N N . ASP A 1 83 ? 31.419 5.676 -17.277 1.00 71.25 83 ASP A N 1
ATOM 639 C CA . ASP A 1 83 ? 32.671 4.912 -17.318 1.00 71.25 83 ASP A CA 1
ATOM 640 C C . ASP A 1 83 ? 32.446 3.461 -17.766 1.00 71.25 83 ASP A C 1
ATOM 642 O O . ASP A 1 83 ? 33.173 2.972 -18.627 1.00 71.25 83 ASP A O 1
ATOM 646 N N . ALA A 1 84 ? 31.385 2.802 -17.288 1.00 72.44 84 ALA A N 1
ATOM 647 C CA . ALA A 1 84 ? 31.035 1.449 -17.726 1.00 72.44 84 ALA A CA 1
ATOM 648 C C . ALA A 1 84 ? 30.697 1.377 -19.229 1.00 72.44 84 ALA A C 1
ATOM 650 O O . ALA A 1 84 ? 31.007 0.391 -19.894 1.00 72.44 84 ALA A O 1
ATOM 651 N N . PHE A 1 85 ? 30.092 2.430 -19.792 1.00 66.19 85 PHE A N 1
ATOM 652 C CA . PHE A 1 85 ? 29.868 2.530 -21.239 1.00 66.19 85 PHE A CA 1
ATOM 653 C C . PHE A 1 85 ? 31.160 2.756 -22.025 1.00 66.19 85 PHE A C 1
ATOM 655 O O . PHE A 1 85 ? 31.276 2.285 -23.154 1.00 66.19 85 PHE A O 1
ATOM 662 N N . LYS A 1 86 ? 32.125 3.472 -21.444 1.00 65.94 86 LYS A N 1
ATOM 663 C CA . LYS A 1 86 ? 33.427 3.716 -22.064 1.00 65.94 86 LYS A CA 1
ATOM 664 C C . LYS A 1 86 ? 34.292 2.455 -22.083 1.00 65.94 86 LYS A C 1
ATOM 666 O O . LYS A 1 86 ? 34.924 2.195 -23.097 1.00 65.94 86 LYS A O 1
ATOM 671 N N . GLU A 1 87 ? 34.256 1.661 -21.015 1.00 63.62 87 GLU A N 1
ATOM 672 C CA . GLU A 1 87 ? 34.943 0.364 -20.915 1.00 63.62 87 GLU A CA 1
ATOM 673 C C . GLU A 1 87 ? 34.364 -0.684 -21.884 1.00 63.62 87 GLU A C 1
ATOM 675 O O . GLU A 1 87 ? 35.075 -1.568 -22.343 1.00 63.62 87 GLU A O 1
ATOM 680 N N . LEU A 1 88 ? 33.083 -0.566 -22.253 1.00 61.09 88 LEU A N 1
ATOM 681 C CA . LEU A 1 88 ? 32.436 -1.443 -23.239 1.00 61.09 88 LEU A CA 1
ATOM 682 C C . LEU A 1 88 ? 32.743 -1.062 -24.703 1.00 61.09 88 LEU A C 1
ATOM 684 O O . LEU A 1 88 ? 32.418 -1.819 -25.618 1.00 61.09 88 LEU A O 1
ATOM 688 N N . ALA A 1 89 ? 33.275 0.140 -24.930 1.00 61.69 89 ALA A N 1
ATOM 689 C CA . ALA A 1 89 ? 33.586 0.678 -26.254 1.00 61.69 89 ALA A CA 1
ATOM 690 C C . ALA A 1 89 ? 35.069 0.505 -26.649 1.00 61.69 89 ALA A C 1
ATOM 692 O O . ALA A 1 89 ? 35.465 0.994 -27.711 1.00 61.69 89 ALA A O 1
ATOM 693 N N . GLU A 1 90 ? 35.861 -0.173 -25.812 1.00 53.53 90 GLU A N 1
ATOM 694 C CA . GLU A 1 90 ? 37.265 -0.556 -26.027 1.00 53.53 90 GLU A CA 1
ATOM 695 C C . GLU A 1 90 ? 37.379 -2.072 -26.272 1.00 53.53 90 GLU A C 1
ATOM 697 O O . GLU A 1 90 ? 38.184 -2.463 -27.151 1.00 53.53 90 GLU A O 1
#

Organism: Streptococcus agalactiae (NCBI:txid1311)

pLDDT: mean 72.95, std 19.23, range [36.25, 96.19]

Secondary structure (DSSP, 8-state):
------EEETTEEE-PPPGGG-PPTT--EEEEE-TTS-EEEEETT----STTSSS--------------HHHHHHHHHHHHHHHHHHTT-